Protein AF-A0A935IWW9-F1 (afdb_monomer_lite)

Sequence (101 aa):
MAIYPLLLAFSENTWQFYGLSFIGGFLFAMINGAYINYMLEKIPPNDRPSHLAWYSIILNTAILTGSLIAPAIADMAGLVNALILIGILRILAGLSVHKWG

Secondary structure (DSSP, 8-state):
-THHHHHHHT--SHHHHHHHHHHHHHHHHHHHHHHHHHHHHHS-GGGHHHHHHHHHHHHHHHHHHHHHHHHHHHHHH-HHHHHHHHHHHHHHHHHHHHHH-

Radius of gyration: 16.07 Å; chains: 1; bounding box: 36×27×46 Å

pLDDT: mean 88.6, std 5.24, range [63.06, 96.81]

Structure (mmCIF, N/CA/C/O backbone):
data_AF-A0A935IWW9-F1
#
_entry.id   AF-A0A935IWW9-F1
#
loop_
_atom_site.group_PDB
_atom_site.id
_atom_site.type_symbol
_atom_site.label_atom_id
_atom_site.label_alt_id
_atom_site.label_comp_id
_atom_site.label_asym_id
_atom_site.label_entity_id
_atom_site.label_seq_id
_atom_site.pdbx_PDB_ins_code
_atom_site.Cartn_x
_atom_site.Cartn_y
_atom_site.Cartn_z
_atom_site.occupancy
_atom_site.B_iso_or_equiv
_atom_site.auth_seq_id
_atom_site.auth_comp_id
_atom_site.auth_asym_id
_atom_site.auth_atom_id
_atom_site.pdbx_PDB_model_num
ATOM 1 N N . MET A 1 1 ? 5.448 -0.188 3.778 1.00 68.00 1 MET A N 1
ATOM 2 C CA . MET A 1 1 ? 4.089 -0.016 3.209 1.00 68.00 1 MET A CA 1
ATOM 3 C C . MET A 1 1 ? 3.052 -1.008 3.707 1.00 68.00 1 MET A C 1
ATOM 5 O O . MET A 1 1 ? 1.975 -0.560 4.063 1.00 68.00 1 MET A O 1
ATOM 9 N N . ALA A 1 2 ? 3.323 -2.317 3.765 1.00 74.06 2 ALA A N 1
ATOM 10 C CA . ALA A 1 2 ? 2.329 -3.290 4.245 1.00 74.06 2 ALA A CA 1
ATOM 11 C C . ALA A 1 2 ? 1.978 -3.145 5.742 1.00 74.06 2 ALA A C 1
ATOM 13 O O . ALA A 1 2 ? 0.847 -3.377 6.146 1.00 74.06 2 ALA A O 1
ATOM 14 N N . ILE A 1 3 ? 2.942 -2.678 6.541 1.00 78.50 3 ILE A N 1
ATOM 15 C CA . ILE A 1 3 ? 2.793 -2.450 7.985 1.00 78.50 3 ILE A CA 1
ATOM 16 C C . ILE A 1 3 ? 1.930 -1.209 8.295 1.00 78.50 3 ILE A C 1
ATOM 18 O O . ILE A 1 3 ? 1.301 -1.155 9.341 1.00 78.50 3 ILE A O 1
ATOM 22 N N . TYR A 1 4 ? 1.843 -0.233 7.382 1.00 82.94 4 TYR A N 1
ATOM 23 C CA . TYR A 1 4 ? 1.084 1.008 7.595 1.00 82.94 4 TYR A CA 1
ATOM 24 C C . TYR A 1 4 ? -0.410 0.777 7.895 1.00 82.94 4 TYR A C 1
ATOM 26 O O . TYR A 1 4 ? -0.846 1.21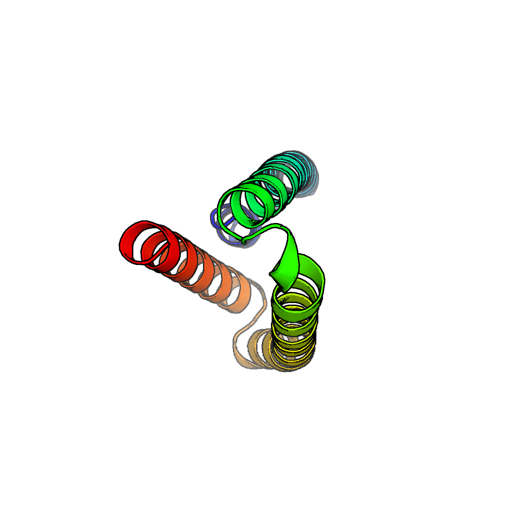6 8.955 1.00 82.94 4 TYR A O 1
ATOM 34 N N . PRO A 1 5 ? -1.190 0.063 7.055 1.00 83.62 5 PRO A N 1
ATOM 35 C CA . PRO A 1 5 ? -2.593 -0.229 7.357 1.00 83.62 5 PRO A CA 1
ATOM 36 C C . PRO A 1 5 ? -2.764 -1.101 8.611 1.00 83.62 5 PRO A C 1
ATOM 38 O O . PRO A 1 5 ? -3.725 -0.898 9.341 1.00 83.62 5 PRO A O 1
ATOM 41 N N . LEU A 1 6 ? -1.819 -2.004 8.916 1.00 86.00 6 LEU A N 1
ATOM 42 C CA . LEU A 1 6 ? -1.859 -2.792 10.156 1.00 86.00 6 LEU A CA 1
ATOM 43 C C . LEU A 1 6 ? -1.728 -1.907 11.391 1.00 86.00 6 LEU A C 1
ATOM 45 O O . LEU A 1 6 ? -2.541 -2.011 12.298 1.00 86.00 6 LEU A O 1
ATOM 49 N N . LEU A 1 7 ? -0.733 -1.021 11.421 1.00 85.75 7 LEU A N 1
ATOM 50 C CA . LEU A 1 7 ? -0.536 -0.110 12.549 1.00 85.75 7 LEU A CA 1
ATOM 51 C C . LEU A 1 7 ? -1.678 0.907 12.665 1.00 85.75 7 LEU A C 1
ATOM 53 O O . LEU A 1 7 ? -2.074 1.254 13.772 1.00 85.75 7 LEU A O 1
ATOM 57 N N . LEU A 1 8 ? -2.239 1.343 11.534 1.00 88.06 8 LEU A N 1
ATOM 58 C CA . LEU A 1 8 ? -3.425 2.200 11.493 1.00 88.06 8 LEU A CA 1
ATOM 59 C C . LEU A 1 8 ? -4.650 1.544 12.126 1.00 88.06 8 LEU A C 1
ATOM 61 O O . LEU A 1 8 ? -5.427 2.238 12.771 1.00 88.06 8 LEU A O 1
ATOM 65 N N . ALA A 1 9 ? -4.814 0.229 11.967 1.00 87.50 9 ALA A N 1
ATOM 66 C CA . ALA A 1 9 ? -5.941 -0.503 12.538 1.00 87.50 9 ALA A CA 1
ATOM 67 C C . ALA A 1 9 ? -5.988 -0.419 14.076 1.00 87.50 9 ALA A C 1
ATOM 69 O O . ALA A 1 9 ? -7.064 -0.518 14.653 1.00 87.50 9 ALA A O 1
ATOM 70 N N . PHE A 1 10 ? -4.835 -0.207 14.720 1.00 87.94 10 PHE A N 1
ATOM 71 C CA . PHE A 1 10 ? -4.691 -0.081 16.175 1.00 87.94 10 PHE A CA 1
ATOM 72 C C . PHE A 1 10 ? -4.453 1.367 16.636 1.00 87.94 10 PHE A C 1
ATOM 74 O O . PHE A 1 10 ? -4.122 1.603 17.796 1.00 87.94 10 PHE A O 1
ATOM 81 N N . SER A 1 11 ? -4.560 2.345 15.732 1.00 86.12 11 SER A N 1
ATOM 82 C CA . SER A 1 11 ? -4.343 3.754 16.055 1.00 86.12 11 SER A CA 1
ATOM 83 C C . SER A 1 11 ? -5.608 4.358 16.656 1.00 86.12 11 SER A C 1
ATOM 85 O O . SER A 1 11 ? -6.586 4.579 15.947 1.00 86.12 11 SER A O 1
ATOM 87 N N . GLU A 1 12 ? -5.562 4.709 17.938 1.00 84.50 12 GLU A N 1
ATOM 88 C CA . GLU A 1 12 ? -6.686 5.337 18.653 1.00 84.50 12 GLU A CA 1
ATOM 89 C C . GLU A 1 12 ? -6.511 6.857 1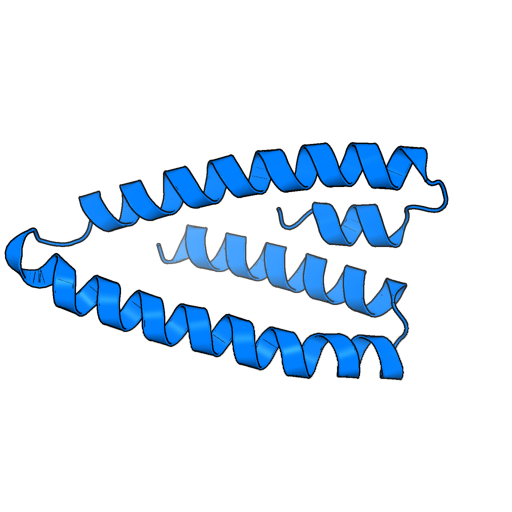8.799 1.00 84.50 12 GLU A C 1
ATOM 91 O O . GLU A 1 12 ? -7.480 7.581 19.014 1.00 84.50 12 GLU A O 1
ATOM 96 N N . ASN A 1 13 ? -5.281 7.364 18.638 1.00 88.19 13 ASN A N 1
ATOM 97 C CA . ASN A 1 13 ? -4.949 8.776 18.842 1.00 88.19 13 ASN A CA 1
ATOM 98 C C . ASN A 1 13 ? -4.528 9.487 17.547 1.00 88.19 13 ASN A C 1
ATOM 100 O O . ASN A 1 13 ? -3.782 8.950 16.727 1.00 88.19 13 ASN A O 1
ATOM 104 N N . THR A 1 14 ? -4.891 10.763 17.410 1.00 87.44 14 THR A N 1
ATOM 105 C CA . THR A 1 14 ? -4.565 11.591 16.231 1.00 87.44 14 THR A CA 1
ATOM 106 C C . THR A 1 14 ? -3.057 11.718 15.982 1.00 87.44 14 THR A C 1
ATOM 108 O O . THR A 1 14 ? -2.601 11.728 14.841 1.00 87.44 14 THR A O 1
ATOM 111 N N . TRP A 1 15 ? -2.248 11.762 17.045 1.00 89.56 15 TRP A N 1
ATOM 112 C CA . TRP A 1 15 ? -0.787 11.808 16.922 1.00 89.56 15 TRP A CA 1
ATOM 113 C C . TRP A 1 15 ? -0.199 10.528 16.323 1.00 89.56 15 TRP A C 1
ATOM 115 O O . TRP A 1 15 ? 0.729 10.600 15.515 1.00 89.56 15 TRP A O 1
ATOM 125 N N . GLN A 1 16 ? -0.763 9.368 16.670 1.00 87.25 16 GLN A N 1
ATOM 126 C CA . GLN A 1 16 ? -0.372 8.087 16.080 1.00 87.25 16 GLN A CA 1
ATOM 127 C C . GLN A 1 16 ? -0.713 8.080 14.588 1.00 87.25 16 GLN A C 1
ATOM 129 O O . GLN A 1 16 ? 0.135 7.723 13.773 1.00 87.25 16 GLN A O 1
ATOM 134 N N . PHE A 1 17 ? -1.893 8.582 14.214 1.00 88.38 17 PHE A N 1
ATOM 135 C CA . PHE A 1 17 ? -2.294 8.715 12.814 1.00 88.38 17 PHE A CA 1
ATOM 136 C C . PHE A 1 17 ? -1.311 9.564 11.994 1.00 88.38 17 PHE A C 1
ATOM 138 O O . PHE A 1 17 ? -0.890 9.142 10.913 1.00 88.38 17 PHE A O 1
ATOM 145 N N . TYR A 1 18 ? -0.903 10.736 12.495 1.00 90.81 18 TYR A N 1
ATOM 146 C CA . TYR A 1 18 ? 0.053 11.595 11.787 1.00 90.81 18 TYR A CA 1
ATOM 147 C C . TYR A 1 18 ? 1.438 10.959 11.671 1.00 90.81 18 TYR A C 1
ATOM 149 O O . TYR A 1 18 ? 2.010 10.943 10.580 1.00 90.81 18 TYR A O 1
ATOM 157 N N . GLY A 1 19 ? 1.957 10.387 12.762 1.00 91.12 19 GLY A N 1
ATOM 158 C CA . GLY A 1 19 ? 3.256 9.711 12.754 1.00 91.12 19 GLY A CA 1
ATOM 159 C C . GLY A 1 19 ? 3.281 8.526 11.787 1.00 91.12 19 GLY A C 1
ATOM 160 O O . GLY A 1 19 ? 4.191 8.402 10.964 1.00 91.12 19 GLY A O 1
ATOM 161 N N . LEU A 1 20 ? 2.236 7.695 11.815 1.00 91.00 20 LEU A N 1
ATOM 162 C CA . LEU A 1 20 ? 2.093 6.573 10.892 1.00 91.00 20 LEU A CA 1
ATOM 163 C C . LEU A 1 20 ? 1.944 7.044 9.448 1.00 91.00 20 LEU A C 1
ATOM 165 O O . LEU A 1 20 ? 2.529 6.428 8.562 1.00 91.00 20 LEU A O 1
ATOM 169 N N . SER A 1 21 ? 1.200 8.121 9.193 1.00 89.19 21 SER A N 1
ATOM 170 C CA . SER A 1 21 ? 1.004 8.652 7.837 1.00 89.19 21 SER A CA 1
ATOM 171 C C . SER A 1 21 ? 2.284 9.243 7.261 1.00 89.19 21 SER A C 1
ATOM 173 O O . SER A 1 21 ? 2.561 9.046 6.079 1.00 89.19 21 SER A O 1
ATOM 175 N N . PHE A 1 22 ? 3.112 9.879 8.091 1.00 91.62 22 PHE A N 1
ATOM 176 C CA . PHE A 1 22 ? 4.443 10.325 7.689 1.00 91.62 22 PHE A CA 1
ATOM 177 C C . PHE A 1 22 ? 5.334 9.140 7.292 1.00 91.62 22 PHE A C 1
ATOM 179 O O . PHE A 1 22 ? 5.871 9.110 6.184 1.00 91.62 22 PHE A O 1
ATOM 186 N N . ILE A 1 23 ? 5.434 8.120 8.152 1.00 90.25 23 ILE A N 1
ATOM 187 C CA . ILE A 1 23 ? 6.234 6.915 7.876 1.00 90.25 23 ILE A CA 1
ATOM 188 C C . ILE A 1 23 ? 5.687 6.168 6.651 1.00 90.25 23 ILE A C 1
ATOM 190 O O . ILE A 1 23 ? 6.450 5.723 5.794 1.00 90.25 23 ILE A O 1
ATOM 194 N N . GLY A 1 24 ? 4.365 6.044 6.547 1.00 88.56 24 GLY A N 1
ATOM 195 C CA . GLY A 1 24 ? 3.678 5.435 5.415 1.00 88.56 24 GLY A CA 1
ATOM 196 C C . GLY A 1 24 ? 3.993 6.161 4.110 1.00 88.56 24 GLY A C 1
ATOM 197 O O . GLY A 1 24 ? 4.450 5.533 3.161 1.00 88.56 24 GLY A O 1
ATOM 198 N N . GLY A 1 25 ? 3.832 7.483 4.068 1.00 89.69 25 GLY A N 1
ATOM 199 C CA . GLY A 1 25 ? 4.164 8.291 2.894 1.00 89.69 25 GLY A CA 1
ATOM 200 C C . GLY A 1 25 ? 5.640 8.187 2.504 1.00 89.69 25 GLY A C 1
ATOM 201 O O . GLY A 1 25 ? 5.956 7.981 1.332 1.00 89.69 25 GLY A O 1
ATOM 202 N N . PHE A 1 26 ? 6.542 8.232 3.486 1.00 90.88 26 PHE A N 1
ATOM 203 C CA . PHE A 1 26 ? 7.980 8.095 3.258 1.00 90.88 26 PHE A CA 1
ATOM 204 C C . PHE A 1 26 ? 8.342 6.737 2.640 1.00 90.88 26 PHE A C 1
ATOM 206 O O . PHE A 1 26 ? 8.995 6.671 1.596 1.00 90.88 26 PHE A O 1
ATOM 213 N N . LEU A 1 27 ? 7.851 5.640 3.226 1.00 90.12 27 LEU A N 1
ATOM 214 C CA . LEU A 1 27 ? 8.073 4.297 2.689 1.00 90.12 27 LEU A CA 1
ATOM 215 C C . LEU A 1 27 ? 7.443 4.120 1.301 1.00 90.12 27 LEU A C 1
ATOM 217 O O . LEU A 1 27 ? 7.977 3.368 0.486 1.00 90.12 27 LEU A O 1
ATOM 221 N N . PHE A 1 28 ? 6.320 4.784 1.018 1.00 87.88 28 PHE A N 1
ATOM 222 C CA . PHE A 1 28 ? 5.685 4.727 -0.297 1.00 87.88 28 PHE A CA 1
ATOM 223 C C . PHE A 1 28 ? 6.564 5.376 -1.355 1.00 87.88 28 PHE A C 1
ATOM 225 O O . PHE A 1 28 ? 6.807 4.765 -2.394 1.00 87.88 28 PHE A O 1
ATOM 232 N N . ALA A 1 29 ? 7.073 6.574 -1.067 1.00 89.56 29 ALA A N 1
ATOM 233 C CA . ALA A 1 29 ? 7.955 7.305 -1.965 1.00 89.56 29 ALA A CA 1
ATOM 234 C C . ALA A 1 29 ? 9.219 6.493 -2.291 1.00 89.56 29 ALA A C 1
ATOM 236 O O . ALA A 1 29 ? 9.573 6.354 -3.463 1.00 89.56 29 ALA A O 1
ATOM 237 N N . MET A 1 30 ? 9.843 5.879 -1.277 1.00 89.94 30 MET A N 1
ATOM 238 C CA . MET A 1 30 ? 11.012 5.015 -1.474 1.00 89.94 30 MET A CA 1
ATOM 239 C C . MET A 1 30 ? 10.710 3.823 -2.387 1.00 89.94 30 MET A C 1
ATOM 241 O O . MET A 1 30 ? 11.449 3.570 -3.338 1.00 89.94 30 MET A O 1
ATOM 245 N N . ILE A 1 31 ? 9.622 3.093 -2.119 1.00 88.56 31 ILE A N 1
ATOM 246 C CA . ILE A 1 31 ? 9.266 1.906 -2.908 1.00 88.56 31 ILE A CA 1
ATOM 247 C C . ILE A 1 31 ? 8.897 2.297 -4.338 1.00 88.56 31 ILE A C 1
ATOM 249 O O . ILE A 1 31 ? 9.337 1.633 -5.270 1.00 88.56 31 ILE A O 1
ATOM 253 N N . ASN A 1 32 ? 8.118 3.363 -4.526 1.00 87.19 32 ASN A N 1
ATOM 254 C CA . ASN A 1 32 ? 7.694 3.801 -5.853 1.00 87.19 32 ASN A CA 1
ATOM 255 C C . ASN A 1 32 ? 8.901 4.201 -6.721 1.00 87.19 32 ASN A C 1
ATOM 257 O O . ASN A 1 32 ? 9.010 3.757 -7.863 1.00 87.19 32 ASN A O 1
ATOM 261 N N . GLY A 1 33 ? 9.859 4.936 -6.144 1.00 88.19 33 GLY A N 1
ATOM 262 C CA . GLY A 1 33 ? 11.105 5.290 -6.823 1.00 88.19 33 GLY A CA 1
ATOM 263 C C . GLY A 1 33 ? 11.980 4.077 -7.151 1.00 88.19 33 GLY A C 1
ATOM 264 O O . GLY A 1 33 ? 12.472 3.957 -8.273 1.00 88.19 33 GLY A O 1
ATOM 265 N N . ALA A 1 34 ? 12.158 3.148 -6.208 1.00 89.56 34 ALA A N 1
ATOM 266 C CA . ALA A 1 34 ? 12.950 1.937 -6.440 1.00 89.56 34 ALA A CA 1
ATOM 267 C C . ALA A 1 34 ? 12.320 1.028 -7.509 1.00 89.56 34 ALA A C 1
ATOM 269 O O . ALA A 1 34 ? 13.016 0.522 -8.388 1.00 89.56 34 ALA A O 1
ATOM 270 N N . TYR A 1 35 ? 10.998 0.862 -7.464 1.00 85.69 35 TYR A N 1
ATOM 271 C CA . TYR A 1 35 ? 10.252 -0.020 -8.357 1.00 85.69 35 TYR A CA 1
ATOM 272 C C . TYR A 1 35 ? 10.342 0.411 -9.827 1.00 85.69 35 TYR A C 1
ATOM 274 O O . TYR A 1 35 ? 10.598 -0.418 -10.700 1.00 85.69 35 TYR A O 1
ATOM 282 N N . ILE A 1 36 ? 10.189 1.710 -10.106 1.00 85.38 36 ILE A N 1
ATOM 283 C CA . ILE A 1 36 ? 10.286 2.238 -11.475 1.00 85.38 36 ILE A CA 1
ATOM 284 C C . ILE A 1 36 ? 11.700 2.035 -12.035 1.00 85.38 36 ILE A C 1
ATOM 286 O O . ILE A 1 36 ? 11.848 1.589 -13.172 1.00 85.38 36 ILE A O 1
ATOM 290 N N . ASN A 1 37 ? 12.737 2.311 -11.238 1.00 89.19 37 ASN A N 1
ATOM 291 C CA . ASN A 1 37 ? 14.126 2.121 -11.666 1.00 89.19 37 ASN A CA 1
ATOM 292 C C . ASN A 1 37 ? 14.439 0.649 -11.962 1.00 89.19 37 ASN A C 1
ATOM 294 O O . ASN A 1 37 ? 15.004 0.342 -13.008 1.00 89.19 37 ASN A O 1
ATOM 298 N N . TYR A 1 38 ? 13.990 -0.258 -11.095 1.00 88.19 38 TYR A N 1
ATOM 299 C CA . TYR A 1 38 ? 14.135 -1.697 -11.300 1.00 88.19 38 TYR A CA 1
ATOM 300 C C . TYR A 1 38 ? 13.467 -2.175 -12.603 1.00 88.19 38 TYR A C 1
ATO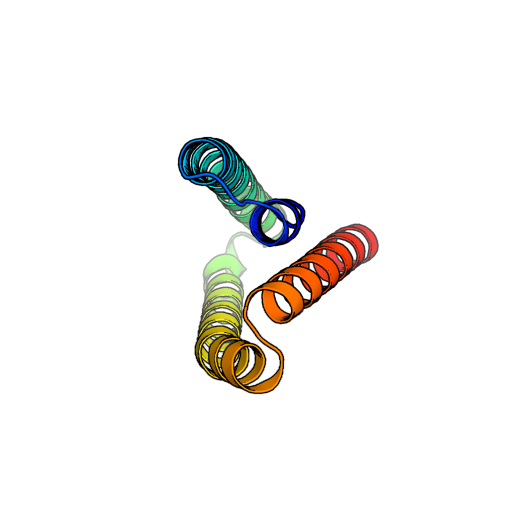M 302 O O . TYR A 1 38 ? 14.050 -2.950 -13.362 1.00 88.19 38 TYR A O 1
ATOM 310 N N . MET A 1 39 ? 12.264 -1.679 -12.915 1.00 85.88 39 MET A N 1
ATOM 311 C CA . MET A 1 39 ? 11.604 -1.980 -14.191 1.00 85.88 39 MET A CA 1
ATOM 312 C C . MET A 1 39 ? 12.410 -1.477 -15.394 1.00 85.88 39 MET A C 1
ATOM 314 O O . MET A 1 39 ? 12.561 -2.203 -16.374 1.00 85.88 39 MET A O 1
ATOM 318 N N . LEU A 1 40 ? 12.933 -0.251 -15.338 1.00 86.81 40 LEU A N 1
ATOM 319 C CA . LEU A 1 40 ? 13.709 0.327 -16.441 1.00 86.81 40 LEU A CA 1
ATOM 320 C C . LEU A 1 40 ? 15.024 -0.416 -16.706 1.00 86.81 40 LEU A C 1
ATOM 322 O O . LEU A 1 40 ? 15.476 -0.448 -17.855 1.00 86.81 40 LEU A O 1
ATOM 326 N N . GLU A 1 41 ? 15.613 -1.005 -15.666 1.00 88.12 41 GLU A N 1
ATOM 327 C CA . GLU A 1 41 ? 16.812 -1.837 -15.760 1.00 88.12 41 GLU A CA 1
ATOM 328 C C . GLU A 1 41 ? 16.513 -3.212 -16.376 1.00 88.12 41 GLU A C 1
A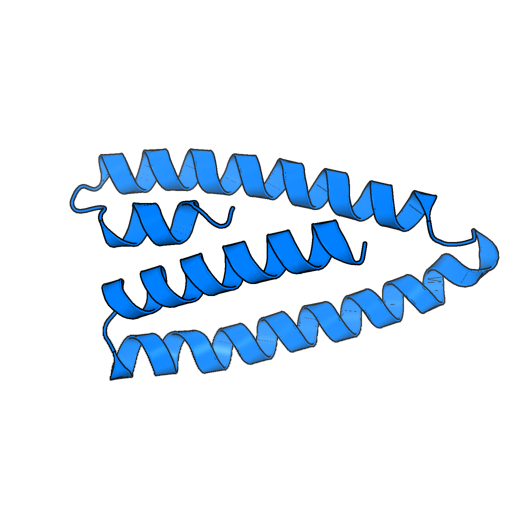TOM 330 O O . GLU A 1 41 ? 17.276 -3.685 -17.218 1.00 88.12 41 GLU A O 1
ATOM 335 N N . LYS A 1 42 ? 15.377 -3.834 -16.026 1.00 86.12 42 LYS A N 1
ATOM 336 C CA . LYS A 1 42 ? 14.988 -5.151 -16.563 1.00 86.12 42 LYS A CA 1
ATOM 337 C C . LYS A 1 42 ? 14.383 -5.115 -17.971 1.00 86.12 42 LYS A C 1
ATOM 339 O O . LYS A 1 42 ? 14.441 -6.128 -18.666 1.00 86.12 42 LYS A O 1
ATOM 344 N N . ILE A 1 43 ? 13.781 -4.003 -18.402 1.00 87.31 43 ILE A N 1
ATOM 345 C CA . ILE A 1 43 ? 13.105 -3.928 -19.707 1.00 87.31 43 ILE A CA 1
ATOM 346 C C . ILE A 1 43 ? 14.095 -3.529 -20.823 1.00 87.31 43 ILE A C 1
ATOM 348 O O . ILE A 1 43 ? 14.713 -2.458 -20.734 1.00 87.31 43 ILE A O 1
ATOM 352 N N . PRO A 1 44 ? 14.195 -4.313 -21.920 1.00 85.00 44 PRO A N 1
ATOM 353 C CA . PRO A 1 44 ? 15.019 -3.970 -23.076 1.00 85.00 44 PRO A CA 1
ATOM 354 C C . PRO A 1 44 ? 14.672 -2.579 -23.629 1.00 85.00 44 PRO A C 1
ATOM 356 O O . PRO A 1 44 ? 13.485 -2.275 -23.772 1.00 85.00 44 PRO A O 1
ATOM 359 N N . PRO A 1 45 ? 15.659 -1.736 -23.997 1.00 80.12 45 PRO A N 1
ATOM 360 C CA . PRO A 1 45 ? 15.419 -0.349 -24.406 1.00 80.12 45 PRO A CA 1
ATOM 361 C C . PRO A 1 45 ? 14.369 -0.174 -25.509 1.00 80.12 45 PRO A C 1
ATOM 363 O O . PRO A 1 45 ? 13.585 0.772 -25.454 1.00 80.12 45 PRO A O 1
ATOM 366 N N . ASN A 1 46 ? 14.324 -1.109 -26.461 1.00 80.69 46 ASN A N 1
ATOM 367 C CA . ASN A 1 46 ? 13.440 -1.054 -27.625 1.00 80.69 46 ASN A CA 1
ATOM 368 C C . ASN A 1 46 ? 11.979 -1.424 -27.309 1.00 80.69 46 ASN A C 1
ATOM 370 O O . ASN A 1 46 ? 11.085 -0.977 -28.020 1.00 80.69 46 ASN A O 1
ATOM 374 N N . ASP A 1 47 ? 11.723 -2.159 -26.220 1.00 84.00 47 ASP A N 1
ATOM 375 C CA . ASP A 1 47 ? 10.382 -2.648 -25.860 1.00 84.00 47 ASP A CA 1
ATOM 376 C C . ASP A 1 47 ? 9.779 -1.938 -24.636 1.00 84.00 47 ASP A C 1
ATOM 378 O O . ASP A 1 47 ? 8.674 -2.278 -24.190 1.00 84.00 47 ASP A O 1
ATOM 382 N N . ARG A 1 48 ? 10.471 -0.921 -24.096 1.00 83.88 48 ARG A N 1
ATOM 383 C CA . ARG A 1 48 ? 10.018 -0.125 -22.940 1.00 83.88 48 ARG A CA 1
ATOM 384 C C . ARG A 1 48 ? 8.598 0.423 -23.087 1.00 83.88 48 ARG A C 1
ATOM 386 O O . ARG A 1 48 ? 7.829 0.244 -22.143 1.00 83.88 48 ARG A O 1
ATOM 393 N N . PRO A 1 49 ? 8.196 1.034 -24.219 1.00 86.88 49 PRO A N 1
ATOM 394 C CA . PRO A 1 49 ? 6.860 1.618 -24.332 1.00 86.88 49 PRO A CA 1
ATOM 395 C C . PRO A 1 49 ? 5.741 0.584 -24.157 1.00 86.88 49 PRO A C 1
ATOM 397 O O . PRO A 1 49 ? 4.775 0.838 -23.442 1.00 86.88 49 PRO A O 1
ATOM 400 N N . SER A 1 50 ? 5.899 -0.604 -24.750 1.00 88.44 50 SER A N 1
ATOM 401 C CA . SER A 1 50 ? 4.902 -1.679 -24.674 1.00 88.44 50 SER A CA 1
ATOM 402 C C . SER A 1 50 ? 4.775 -2.245 -23.255 1.00 88.44 50 SER A C 1
ATOM 404 O O . SER A 1 50 ? 3.671 -2.369 -22.723 1.00 88.44 50 SER A O 1
ATOM 406 N N . HIS A 1 51 ? 5.902 -2.511 -22.587 1.00 86.62 51 HIS A N 1
ATOM 407 C CA . HIS A 1 51 ? 5.898 -3.027 -21.213 1.00 86.62 51 HIS A CA 1
ATOM 408 C C . HIS A 1 51 ? 5.328 -2.009 -20.214 1.00 86.62 51 HIS A C 1
ATOM 410 O O . HIS A 1 51 ? 4.559 -2.374 -19.325 1.00 86.62 51 HIS A O 1
ATOM 416 N N . LEU A 1 52 ? 5.657 -0.722 -20.377 1.00 88.44 52 LEU A N 1
ATOM 417 C CA . LEU A 1 52 ? 5.119 0.353 -19.539 1.00 88.44 52 LEU A CA 1
ATOM 418 C C . LEU A 1 52 ? 3.617 0.579 -19.768 1.00 88.44 52 LEU A C 1
ATOM 420 O O . LEU A 1 52 ? 2.898 0.892 -18.814 1.00 88.44 52 LEU A O 1
ATOM 424 N N . ALA A 1 53 ? 3.124 0.381 -20.995 1.00 91.31 53 ALA A N 1
ATOM 425 C CA . ALA A 1 53 ? 1.694 0.423 -21.288 1.00 91.31 53 ALA A CA 1
ATOM 426 C C . ALA A 1 53 ? 0.946 -0.703 -20.557 1.00 91.31 53 ALA A C 1
ATOM 428 O O . ALA A 1 53 ? -0.027 -0.431 -19.851 1.00 91.31 53 ALA A O 1
ATOM 429 N N . TRP A 1 54 ? 1.445 -1.942 -20.634 1.00 92.06 54 TRP A N 1
ATOM 430 C CA . TRP A 1 54 ? 0.875 -3.073 -19.892 1.00 92.06 54 TRP A CA 1
ATOM 431 C C . TRP A 1 54 ? 0.896 -2.855 -18.384 1.00 92.06 54 TRP A C 1
ATOM 433 O O . TRP A 1 54 ? -0.124 -3.051 -17.720 1.00 92.06 54 TRP A O 1
ATOM 443 N N . TYR A 1 55 ? 2.025 -2.387 -17.850 1.00 89.88 55 TYR A N 1
ATOM 444 C CA . TYR A 1 55 ? 2.127 -2.015 -16.444 1.00 89.88 55 TYR A CA 1
ATOM 445 C C . TYR A 1 55 ? 1.058 -0.986 -16.054 1.00 89.88 55 TYR A C 1
ATOM 447 O O . TYR A 1 55 ? 0.355 -1.176 -15.064 1.00 89.88 55 TYR A O 1
ATOM 455 N N . SER A 1 56 ? 0.878 0.065 -16.857 1.00 92.56 56 SER A N 1
ATOM 456 C CA . SER A 1 56 ? -0.102 1.118 -16.574 1.00 92.56 56 SER A CA 1
ATOM 457 C C . SER A 1 56 ? -1.539 0.596 -16.600 1.00 92.56 56 SER A C 1
ATOM 459 O O . SER A 1 56 ? -2.338 0.970 -15.741 1.00 92.56 56 SER A O 1
ATOM 461 N N . ILE A 1 57 ? -1.880 -0.287 -17.543 1.00 96.19 57 ILE A N 1
ATOM 462 C CA . ILE A 1 57 ? -3.214 -0.904 -17.627 1.00 96.19 57 ILE A CA 1
ATOM 463 C C . ILE A 1 57 ? -3.489 -1.757 -16.384 1.00 96.19 57 ILE A C 1
ATOM 465 O O . ILE A 1 57 ? -4.534 -1.603 -15.745 1.00 96.19 57 ILE A O 1
ATOM 469 N N . ILE A 1 58 ? -2.546 -2.626 -16.009 1.00 94.19 58 ILE A N 1
ATOM 470 C CA . ILE A 1 58 ? -2.685 -3.503 -14.840 1.00 94.19 58 ILE A CA 1
ATOM 471 C C . ILE A 1 58 ? -2.768 -2.670 -13.558 1.00 94.19 58 ILE A C 1
ATOM 473 O O . ILE A 1 58 ? -3.646 -2.914 -12.731 1.00 94.19 58 ILE A O 1
ATOM 477 N N . LEU A 1 59 ? -1.911 -1.655 -13.413 1.00 92.19 59 LEU A N 1
ATOM 478 C CA . LEU A 1 59 ? -1.907 -0.760 -12.259 1.00 92.19 59 LEU A CA 1
ATOM 479 C C . LEU A 1 59 ? -3.254 -0.048 -12.099 1.00 92.19 59 LEU A C 1
ATOM 481 O O . LEU A 1 59 ? -3.835 -0.083 -11.018 1.00 92.19 59 LEU A O 1
ATOM 485 N N . ASN A 1 60 ? -3.776 0.564 -13.163 1.00 95.94 60 ASN A N 1
ATOM 486 C CA . ASN A 1 60 ? -5.062 1.260 -13.100 1.00 95.94 60 ASN A CA 1
ATOM 487 C C . ASN A 1 60 ? -6.227 0.298 -12.840 1.00 95.94 60 ASN A C 1
ATOM 489 O O . ASN A 1 60 ? -7.133 0.630 -12.081 1.00 95.94 60 ASN A O 1
ATOM 493 N N . THR A 1 61 ? -6.180 -0.916 -13.391 1.00 96.81 61 THR A N 1
ATOM 494 C CA . THR A 1 61 ? -7.176 -1.960 -13.104 1.00 96.81 61 THR A CA 1
ATOM 495 C C . THR A 1 61 ? -7.134 -2.377 -11.630 1.00 96.81 61 THR A C 1
ATOM 497 O O . THR A 1 61 ? -8.175 -2.484 -10.981 1.00 96.81 61 THR A O 1
ATOM 500 N N . ALA A 1 62 ? -5.942 -2.560 -11.061 1.00 93.50 62 ALA A N 1
ATOM 501 C CA . ALA A 1 62 ? -5.764 -2.874 -9.644 1.00 93.50 62 ALA A CA 1
ATOM 502 C C . ALA A 1 62 ? -6.238 -1.728 -8.732 1.00 93.50 62 ALA A C 1
ATOM 504 O O . ALA A 1 62 ? -6.881 -1.978 -7.714 1.00 93.50 62 ALA A O 1
ATOM 505 N N . ILE A 1 63 ? -5.966 -0.474 -9.109 1.00 93.94 63 ILE A N 1
ATOM 506 C CA . ILE A 1 63 ? -6.468 0.705 -8.392 1.00 93.94 63 ILE A CA 1
ATOM 507 C C . ILE A 1 63 ? -7.996 0.735 -8.442 1.00 93.94 63 ILE A C 1
ATOM 509 O O . ILE A 1 63 ? -8.625 0.832 -7.395 1.00 93.94 63 ILE A O 1
ATOM 513 N N . LEU A 1 64 ? -8.596 0.587 -9.626 1.00 96.25 64 LEU A N 1
ATOM 514 C CA . LEU A 1 64 ? -10.048 0.617 -9.801 1.00 96.25 64 LEU A CA 1
ATOM 515 C C . LEU A 1 64 ? -10.738 -0.477 -8.980 1.00 96.25 64 LEU A C 1
ATOM 517 O O . LEU A 1 64 ? -11.647 -0.198 -8.202 1.00 96.25 64 LEU A O 1
ATOM 521 N N . THR A 1 65 ? -10.284 -1.722 -9.128 1.00 95.56 65 THR A N 1
ATOM 522 C CA . THR A 1 65 ? -10.833 -2.860 -8.377 1.00 95.56 65 THR A CA 1
ATOM 523 C C . THR A 1 65 ? -10.651 -2.672 -6.873 1.00 95.56 65 THR A C 1
ATOM 525 O O . THR A 1 65 ? -11.605 -2.849 -6.120 1.00 95.56 65 THR A O 1
ATOM 528 N N . GLY A 1 66 ? -9.474 -2.228 -6.423 1.00 91.62 66 GLY A N 1
ATOM 529 C CA . GLY A 1 66 ? -9.214 -1.923 -5.018 1.00 91.62 66 GLY A CA 1
ATOM 530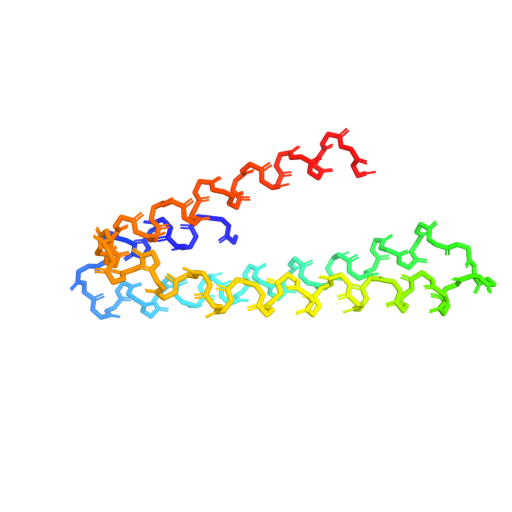 C C . GLY A 1 66 ? -10.116 -0.816 -4.466 1.00 91.62 66 GLY A C 1
ATOM 531 O O . GLY A 1 66 ? -10.649 -0.963 -3.369 1.00 91.62 66 GLY A O 1
ATOM 532 N N . SER A 1 67 ? -10.343 0.254 -5.228 1.00 92.56 67 SER A N 1
ATOM 533 C CA . SER A 1 67 ? -11.218 1.368 -4.843 1.00 92.56 67 SER A CA 1
ATOM 534 C C . SER A 1 67 ? -12.693 0.982 -4.751 1.00 92.56 67 SER A C 1
ATOM 536 O O . SER A 1 67 ? -13.419 1.606 -3.986 1.00 92.56 67 SER A O 1
ATOM 538 N N . LEU A 1 68 ? -13.139 -0.033 -5.494 1.00 94.81 68 LEU A N 1
ATOM 539 C CA . LEU A 1 68 ? -14.511 -0.546 -5.415 1.00 94.81 68 LEU A CA 1
ATOM 540 C C . LEU A 1 68 ? -14.673 -1.585 -4.298 1.00 94.81 68 LEU A C 1
ATOM 542 O O . LEU A 1 68 ? -15.657 -1.562 -3.562 1.00 94.81 68 LEU A O 1
ATOM 546 N N . ILE A 1 69 ? -13.699 -2.486 -4.153 1.00 94.00 69 ILE A N 1
ATOM 547 C CA . ILE A 1 69 ? -13.771 -3.614 -3.217 1.00 94.00 69 ILE A CA 1
ATOM 548 C C . ILE A 1 69 ? -13.468 -3.170 -1.780 1.00 94.00 69 ILE A C 1
ATOM 550 O O . ILE A 1 69 ? -14.137 -3.615 -0.850 1.00 94.00 69 ILE A O 1
ATOM 554 N N . ALA A 1 70 ? -12.478 -2.297 -1.563 1.00 89.44 70 ALA A N 1
ATOM 555 C CA . ALA A 1 70 ? -12.051 -1.939 -0.210 1.00 89.44 70 ALA A CA 1
ATOM 556 C C . ALA A 1 70 ? -13.148 -1.243 0.626 1.00 89.44 70 ALA A C 1
ATOM 558 O O . ALA A 1 70 ? -13.309 -1.634 1.783 1.00 89.44 70 ALA A O 1
ATOM 559 N N . PRO A 1 71 ? -13.939 -0.285 0.093 1.00 92.06 71 PRO A N 1
ATOM 560 C CA . PRO A 1 71 ? -15.060 0.295 0.833 1.00 92.06 71 PRO A CA 1
ATOM 561 C C . PRO A 1 71 ? -16.159 -0.724 1.134 1.00 92.06 71 PRO A C 1
ATOM 563 O O . PRO A 1 71 ? -16.670 -0.735 2.246 1.00 92.06 71 PRO A O 1
ATOM 566 N N . ALA A 1 72 ? -16.473 -1.620 0.191 1.00 93.88 72 ALA A N 1
ATOM 567 C CA . ALA A 1 72 ? -17.462 -2.675 0.411 1.00 93.88 72 ALA A CA 1
ATOM 568 C C . ALA A 1 72 ? -17.040 -3.616 1.554 1.00 93.88 72 ALA A C 1
ATOM 570 O O . ALA A 1 72 ? -17.843 -3.950 2.420 1.00 93.88 72 ALA A O 1
ATOM 571 N N . ILE A 1 73 ? -15.757 -3.988 1.614 1.00 93.19 73 ILE A N 1
ATOM 572 C CA . ILE A 1 73 ? -15.211 -4.772 2.731 1.00 93.19 73 ILE A CA 1
ATOM 573 C C . ILE A 1 73 ? -15.286 -3.983 4.045 1.00 93.19 73 ILE A C 1
ATOM 575 O O . ILE A 1 73 ? -15.641 -4.553 5.076 1.00 93.19 73 ILE A O 1
ATOM 579 N N . ALA A 1 74 ? -14.947 -2.691 4.027 1.00 92.81 74 ALA A N 1
ATOM 580 C CA . ALA A 1 74 ? -14.990 -1.847 5.220 1.00 92.81 74 ALA A CA 1
ATOM 581 C C . ALA A 1 74 ? -16.414 -1.666 5.766 1.00 92.81 74 ALA A C 1
ATOM 583 O O . ALA A 1 74 ? -16.581 -1.641 6.983 1.00 92.81 74 ALA A O 1
ATOM 584 N N . ASP A 1 75 ? -17.417 -1.594 4.890 1.00 94.12 75 ASP A N 1
ATO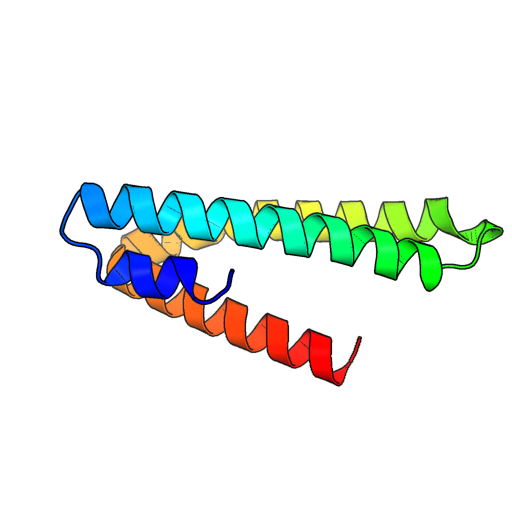M 585 C CA . ASP A 1 75 ? -18.831 -1.502 5.264 1.00 94.12 75 ASP A CA 1
ATOM 586 C C . ASP A 1 75 ? -19.339 -2.813 5.890 1.00 94.12 75 ASP A C 1
ATOM 588 O O . ASP A 1 75 ? -19.991 -2.805 6.930 1.00 94.12 75 ASP A O 1
ATOM 592 N N . MET A 1 76 ? -18.958 -3.962 5.320 1.00 94.31 76 MET A N 1
ATOM 593 C CA . MET A 1 76 ? -19.407 -5.276 5.799 1.00 94.31 76 MET A CA 1
ATOM 594 C C . MET A 1 76 ? -18.689 -5.756 7.069 1.00 94.31 76 MET A C 1
ATOM 596 O O . MET A 1 76 ? -19.308 -6.370 7.936 1.00 94.31 76 MET A O 1
ATOM 600 N N . ALA A 1 77 ? -17.373 -5.545 7.164 1.00 92.12 77 ALA A N 1
ATOM 601 C CA . ALA A 1 77 ? -16.532 -6.110 8.224 1.00 92.12 77 ALA A CA 1
ATOM 602 C C . ALA A 1 77 ? -16.075 -5.077 9.267 1.00 92.12 77 ALA A C 1
ATOM 604 O O . ALA A 1 77 ? -15.497 -5.459 10.289 1.00 92.12 77 ALA A O 1
ATOM 605 N N . GLY A 1 78 ? -16.307 -3.787 9.017 1.00 91.44 78 GLY A N 1
ATOM 606 C CA . GLY A 1 78 ? -15.776 -2.680 9.805 1.00 91.44 78 GLY A CA 1
ATOM 607 C C . GLY A 1 78 ? -14.358 -2.269 9.389 1.00 91.44 78 GLY A C 1
ATOM 608 O O . GLY A 1 78 ? -13.566 -3.056 8.859 1.00 91.44 78 GLY A O 1
ATOM 609 N N . LEU A 1 79 ? -14.015 -1.009 9.675 1.00 89.19 79 LEU A N 1
ATOM 610 C CA . LEU A 1 79 ? -12.760 -0.380 9.248 1.00 89.19 79 LEU A CA 1
ATOM 611 C C . LEU A 1 79 ? -11.510 -1.114 9.760 1.00 89.19 79 LEU A C 1
ATOM 613 O O . LEU A 1 79 ? -10.580 -1.348 8.993 1.00 89.19 79 LEU A O 1
ATOM 617 N N . VAL A 1 80 ? -11.492 -1.506 11.037 1.00 91.94 80 VAL A N 1
ATOM 618 C CA . VAL A 1 80 ? -10.341 -2.180 11.667 1.00 91.94 80 VAL A CA 1
ATOM 619 C C . VAL A 1 80 ? -10.049 -3.517 10.981 1.00 91.94 80 VAL A C 1
ATOM 621 O O . VAL A 1 80 ? -8.917 -3.770 10.568 1.00 91.94 80 VAL A O 1
ATOM 624 N N . ASN A 1 81 ? -11.075 -4.347 10.776 1.00 90.88 81 ASN A N 1
ATOM 625 C CA . ASN A 1 81 ? -10.924 -5.650 10.127 1.00 90.88 81 ASN A CA 1
ATOM 626 C C . ASN A 1 81 ? -10.502 -5.509 8.659 1.00 90.88 81 ASN A C 1
ATOM 628 O O . ASN A 1 81 ? -9.648 -6.263 8.187 1.00 90.88 81 ASN A O 1
ATOM 632 N N . ALA A 1 82 ? -11.039 -4.510 7.950 1.00 91.94 82 ALA A N 1
ATOM 633 C CA . ALA A 1 82 ? -10.628 -4.204 6.584 1.00 91.94 82 ALA A CA 1
ATOM 634 C C . ALA A 1 82 ? -9.149 -3.786 6.510 1.00 91.94 82 ALA A C 1
ATOM 636 O O . ALA A 1 82 ? -8.410 -4.268 5.649 1.00 91.94 82 ALA A O 1
ATOM 637 N N . LEU A 1 83 ? -8.686 -2.941 7.435 1.00 90.56 83 LEU A N 1
ATOM 638 C CA . LEU A 1 83 ? -7.288 -2.513 7.507 1.00 90.56 83 LEU A CA 1
ATOM 639 C C . LEU A 1 83 ? -6.337 -3.682 7.793 1.00 90.56 83 LEU A C 1
ATOM 641 O O . LEU A 1 83 ? -5.298 -3.795 7.135 1.00 90.56 83 LEU A O 1
ATOM 645 N N . ILE A 1 84 ? -6.711 -4.583 8.708 1.00 92.50 84 ILE A N 1
ATOM 646 C CA . ILE A 1 84 ? -5.932 -5.793 9.003 1.00 92.50 84 ILE A CA 1
ATOM 647 C C . ILE A 1 84 ? -5.837 -6.688 7.764 1.00 92.50 84 ILE A C 1
ATOM 649 O O . ILE A 1 84 ? -4.733 -7.081 7.373 1.00 92.50 84 ILE A O 1
ATOM 653 N N . LEU A 1 85 ? -6.965 -6.958 7.101 1.00 92.25 85 LEU A N 1
ATOM 654 C CA . LEU A 1 85 ? -7.010 -7.777 5.890 1.00 92.25 85 LEU A CA 1
ATOM 655 C C . LEU A 1 85 ? -6.119 -7.200 4.780 1.00 92.25 85 LEU A C 1
ATOM 657 O O . LEU A 1 85 ? -5.280 -7.909 4.221 1.00 92.25 85 LEU A O 1
ATOM 661 N N . ILE A 1 86 ? -6.254 -5.904 4.485 1.00 90.00 86 ILE A N 1
ATOM 662 C CA . ILE A 1 86 ? -5.443 -5.223 3.465 1.00 90.00 86 ILE A CA 1
ATOM 663 C C . ILE A 1 86 ? -3.957 -5.233 3.839 1.00 90.00 86 ILE A C 1
ATOM 665 O O . ILE A 1 86 ? -3.097 -5.384 2.967 1.00 90.00 86 ILE A O 1
ATOM 669 N N . GLY A 1 87 ? -3.641 -5.099 5.124 1.00 90.44 87 GLY A N 1
ATOM 670 C CA . GLY A 1 87 ? -2.290 -5.251 5.641 1.00 90.44 87 GLY A CA 1
ATOM 671 C C . GLY A 1 87 ? -1.676 -6.616 5.340 1.00 90.44 87 GLY A C 1
ATOM 672 O O . GLY A 1 87 ? -0.589 -6.683 4.765 1.00 90.44 87 GLY A O 1
ATOM 673 N N . ILE A 1 88 ? -2.398 -7.696 5.647 1.00 92.19 88 ILE A N 1
ATOM 674 C CA . ILE A 1 88 ? -1.969 -9.076 5.368 1.00 92.19 88 ILE A CA 1
ATOM 675 C C . ILE A 1 88 ? -1.785 -9.294 3.863 1.00 92.19 88 ILE A C 1
ATOM 677 O O . ILE A 1 88 ? -0.730 -9.768 3.437 1.00 92.19 88 ILE A O 1
ATOM 681 N N . LEU A 1 89 ? -2.760 -8.890 3.043 1.00 91.06 89 LEU A N 1
ATOM 682 C CA . LEU A 1 89 ? -2.676 -9.011 1.583 1.00 91.06 89 LEU A CA 1
ATOM 683 C C . LEU A 1 89 ? -1.453 -8.281 1.017 1.00 91.06 89 LEU A C 1
ATOM 685 O O . LEU A 1 89 ? -0.791 -8.786 0.111 1.00 91.06 89 LEU A O 1
ATOM 689 N N . ARG A 1 90 ? -1.097 -7.121 1.579 1.00 89.19 90 ARG A N 1
ATOM 690 C CA . ARG A 1 90 ? 0.111 -6.390 1.181 1.00 89.19 90 ARG A CA 1
ATOM 691 C C . ARG A 1 90 ? 1.405 -7.098 1.576 1.00 89.19 90 ARG A C 1
ATOM 693 O O . ARG A 1 90 ? 2.372 -7.011 0.821 1.00 89.19 90 ARG A O 1
ATOM 700 N N . ILE A 1 91 ? 1.443 -7.790 2.716 1.00 90.69 91 ILE A N 1
ATOM 701 C CA . ILE A 1 91 ? 2.597 -8.625 3.089 1.00 90.69 91 ILE A CA 1
ATOM 702 C C . ILE A 1 91 ? 2.732 -9.782 2.094 1.00 90.69 91 ILE A C 1
ATOM 704 O O . ILE A 1 91 ? 3.813 -9.989 1.546 1.00 90.69 91 ILE A O 1
ATOM 708 N N . LEU A 1 92 ? 1.632 -10.482 1.799 1.00 91.38 92 LEU A N 1
ATOM 709 C CA . LEU A 1 92 ? 1.614 -11.588 0.835 1.00 91.38 92 LEU A CA 1
ATOM 710 C C . LEU A 1 92 ? 2.047 -11.142 -0.568 1.00 91.38 92 LEU A C 1
ATOM 712 O O . LEU A 1 92 ? 2.821 -11.840 -1.225 1.00 91.38 92 LEU A O 1
ATOM 716 N N . ALA A 1 93 ? 1.612 -9.959 -1.009 1.00 87.94 93 ALA A N 1
ATOM 717 C CA . ALA A 1 93 ? 2.054 -9.373 -2.270 1.00 87.94 93 ALA A CA 1
ATOM 718 C C . ALA A 1 93 ? 3.568 -9.106 -2.271 1.00 87.94 93 ALA A C 1
ATOM 720 O O . ALA A 1 93 ? 4.255 -9.490 -3.215 1.00 87.94 93 ALA A O 1
ATOM 721 N N . GLY A 1 94 ? 4.108 -8.523 -1.194 1.00 86.31 94 GLY A N 1
ATOM 722 C CA . GLY A 1 94 ? 5.550 -8.299 -1.053 1.00 86.31 94 GLY A CA 1
ATOM 723 C C . GLY A 1 94 ? 6.367 -9.595 -1.104 1.00 86.31 94 GLY A C 1
ATOM 724 O O . GLY A 1 94 ? 7.380 -9.657 -1.797 1.00 86.31 94 GLY A O 1
ATOM 725 N N . LEU A 1 95 ? 5.896 -10.653 -0.437 1.00 89.19 95 LEU A N 1
ATOM 726 C CA . LEU A 1 95 ? 6.530 -11.977 -0.478 1.00 89.19 95 LEU A CA 1
ATOM 727 C C . LEU A 1 95 ? 6.474 -12.607 -1.876 1.00 89.19 95 LEU A C 1
ATOM 729 O O . LEU A 1 95 ? 7.444 -13.220 -2.319 1.00 89.19 95 LEU A O 1
ATOM 733 N N . SER A 1 96 ? 5.358 -12.432 -2.585 1.00 87.12 96 SER A N 1
ATOM 734 C CA . SER A 1 96 ? 5.189 -12.938 -3.952 1.00 87.12 96 SER A CA 1
ATOM 735 C C . SER A 1 96 ? 6.150 -12.250 -4.922 1.00 87.12 96 SER A C 1
ATOM 737 O O . SER A 1 96 ? 6.796 -12.922 -5.724 1.00 87.12 96 SER A O 1
ATOM 739 N N . VAL A 1 97 ? 6.315 -10.927 -4.798 1.00 84.62 97 VAL A N 1
ATOM 740 C CA . VAL A 1 97 ? 7.295 -10.164 -5.586 1.00 84.62 97 VAL A CA 1
ATOM 741 C C . VAL A 1 97 ? 8.720 -10.602 -5.260 1.00 84.62 97 VAL A C 1
ATOM 743 O O . VAL A 1 97 ? 9.506 -10.785 -6.175 1.00 84.62 97 VAL A O 1
ATOM 746 N N . HIS A 1 98 ? 9.065 -10.842 -3.993 1.00 83.38 98 HIS A N 1
ATOM 747 C CA . HIS A 1 98 ? 10.411 -11.313 -3.651 1.00 83.38 98 HIS A CA 1
ATOM 748 C C . HIS A 1 98 ? 10.739 -12.690 -4.251 1.00 83.38 98 HIS A C 1
ATOM 750 O O . HIS A 1 98 ? 11.877 -12.942 -4.638 1.00 83.38 98 HIS A O 1
ATOM 756 N N . LYS A 1 99 ? 9.749 -13.587 -4.337 1.00 85.06 99 LYS A N 1
ATOM 757 C CA . LYS A 1 99 ? 9.940 -14.941 -4.873 1.00 85.06 99 LYS A CA 1
ATOM 758 C C . LYS A 1 99 ? 10.004 -14.983 -6.404 1.00 85.06 99 LYS A C 1
ATOM 760 O O . LYS A 1 99 ? 10.685 -15.851 -6.944 1.00 85.06 99 LYS A O 1
ATOM 765 N N . TRP A 1 100 ? 9.255 -14.118 -7.091 1.00 75.81 100 TRP A N 1
ATOM 766 C CA . TRP A 1 100 ? 9.050 -14.192 -8.546 1.00 75.81 100 TRP A CA 1
ATOM 767 C C . TRP A 1 100 ? 9.526 -12.964 -9.337 1.00 75.81 100 TRP A C 1
ATOM 769 O O . TRP A 1 100 ? 9.419 -12.980 -10.562 1.00 75.81 100 TRP A O 1
ATOM 779 N N . GLY A 1 101 ? 10.008 -11.911 -8.672 1.00 63.06 101 GLY A N 1
ATOM 780 C CA . GLY A 1 101 ? 10.479 -10.666 -9.292 1.00 63.06 101 GLY A CA 1
ATOM 781 C C . GLY A 1 101 ? 11.987 -10.600 -9.470 1.00 63.06 101 GLY A C 1
ATOM 782 O O . GLY A 1 101 ? 12.480 -10.972 -10.560 1.00 63.06 101 GLY A O 1
#

Foldseek 3Di:
DLCLLLQVLVDPDPVSVVVSVVVVVVVVVVCVVVVVVVVVVPDDPVCVVVVVVVVVVVVVVCVVVCVVVLVVCCVVPNSSVSSNVSSVVVVVVVVVVVVPD